Protein AF-A0A958G9W0-F1 (afdb_monomer_lite)

Radius of gyration: 13.09 Å; chains: 1; bounding box: 32×29×31 Å

Secondary structure (DSSP, 8-state):
-----S-------SS-EEEE-SSSEEEE-SSSEEEEE-TTT--EEEEEE-----

pLDDT: mean 83.05, std 10.49, range [49.28, 94.75]

Foldseek 3Di:
DDDDDPDDDDQPAPPKDWDDPVQWIWIDNNAQKIFTAGPVPRDTPDMDRHDDPD

Structure (mmCIF, N/CA/C/O backbone):
data_AF-A0A958G9W0-F1
#
_entry.id   AF-A0A958G9W0-F1
#
loop_
_atom_site.group_PDB
_atom_site.id
_atom_site.type_symbol
_atom_site.label_atom_id
_atom_site.label_alt_id
_atom_site.label_comp_id
_atom_site.label_asym_id
_atom_site.label_entity_id
_atom_site.label_seq_id
_atom_site.pdbx_PDB_ins_code
_atom_site.Cartn_x
_atom_site.Cartn_y
_atom_site.Cartn_z
_atom_site.occupancy
_atom_site.B_iso_or_equiv
_atom_site.aut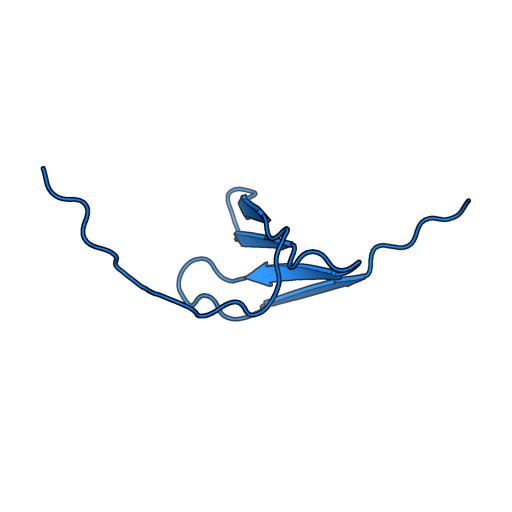h_seq_id
_atom_site.auth_comp_id
_atom_site.auth_asym_id
_atom_site.auth_atom_id
_atom_site.pdbx_PDB_model_num
ATOM 1 N N . ASN A 1 1 ? -22.586 20.805 6.191 1.00 49.28 1 ASN A N 1
ATOM 2 C CA . ASN A 1 1 ? -22.046 19.511 5.727 1.00 49.28 1 ASN A CA 1
ATOM 3 C C . ASN A 1 1 ? -20.540 19.576 5.792 1.00 49.28 1 ASN A C 1
ATOM 5 O O . ASN A 1 1 ? -19.931 20.156 4.905 1.00 49.28 1 ASN A O 1
ATOM 9 N N . SER A 1 2 ? -19.973 19.075 6.883 1.00 73.62 2 SER A N 1
ATOM 10 C CA . SER A 1 2 ? -18.532 19.097 7.127 1.00 73.62 2 SER A CA 1
ATOM 11 C C . SER A 1 2 ? -18.034 17.665 7.021 1.00 73.62 2 SER A C 1
ATOM 13 O O . SER A 1 2 ? -18.561 16.791 7.705 1.00 73.62 2 SER A O 1
ATOM 15 N N . PHE A 1 3 ? -17.062 17.419 6.150 1.00 72.50 3 PHE A N 1
ATOM 16 C CA . PHE A 1 3 ? -16.355 16.146 6.118 1.00 72.50 3 PHE A CA 1
ATOM 17 C C . PHE A 1 3 ? -15.321 16.181 7.239 1.00 72.50 3 PHE A C 1
ATOM 19 O O . PHE A 1 3 ? -14.429 17.028 7.229 1.00 72.50 3 PHE A O 1
ATOM 26 N N . LEU A 1 4 ? -15.497 15.321 8.239 1.00 77.25 4 LEU A N 1
ATOM 27 C CA . LEU A 1 4 ? -14.533 15.155 9.318 1.00 77.25 4 LEU A CA 1
ATOM 28 C C . LEU A 1 4 ? -13.640 13.958 8.973 1.00 77.25 4 LEU A C 1
ATOM 30 O O . LEU A 1 4 ? -14.178 12.890 8.672 1.00 77.25 4 LEU A O 1
ATOM 34 N N . PRO A 1 5 ? -12.307 14.120 8.976 1.00 69.94 5 PRO A N 1
ATOM 35 C CA . PRO A 1 5 ? -11.404 12.999 8.766 1.00 69.94 5 PRO A CA 1
ATOM 36 C C . PRO A 1 5 ? -11.587 11.998 9.910 1.00 69.94 5 PRO A C 1
ATOM 38 O O . PRO A 1 5 ? -11.494 12.374 11.077 1.00 69.94 5 PRO A O 1
ATOM 41 N N . MET A 1 6 ? -11.886 10.743 9.567 1.00 75.19 6 MET A N 1
ATOM 42 C CA . MET A 1 6 ? -11.998 9.666 10.557 1.00 75.19 6 MET A CA 1
ATOM 43 C C . MET A 1 6 ? -10.621 9.150 10.974 1.00 75.19 6 MET A C 1
ATOM 45 O O . MET A 1 6 ? -10.438 8.788 12.130 1.00 75.19 6 MET A O 1
ATOM 49 N N . GLU A 1 7 ? -9.647 9.183 10.062 1.00 70.56 7 GLU A N 1
ATOM 50 C CA . GLU A 1 7 ? -8.306 8.669 10.310 1.00 70.56 7 GLU A CA 1
ATOM 51 C C . GLU A 1 7 ? -7.276 9.363 9.409 1.00 70.56 7 GLU A C 1
ATOM 53 O O . GLU A 1 7 ? -7.613 9.871 8.334 1.00 70.56 7 GLU A O 1
ATOM 58 N N . GLN A 1 8 ? -6.029 9.440 9.874 1.00 71.88 8 GLN A N 1
ATOM 59 C CA . GLN A 1 8 ? -4.903 10.008 9.136 1.00 71.88 8 GLN A CA 1
ATOM 60 C C . GLN A 1 8 ? -3.678 9.120 9.309 1.00 71.88 8 GLN A C 1
ATOM 62 O O . GLN A 1 8 ? -3.309 8.766 10.426 1.00 71.88 8 GLN A O 1
ATOM 67 N N . PHE A 1 9 ? -3.011 8.835 8.199 1.00 74.06 9 PHE A N 1
ATOM 68 C CA . PHE A 1 9 ? -1.773 8.068 8.149 1.00 74.06 9 PHE A CA 1
ATOM 69 C C . PHE A 1 9 ? -0.746 8.850 7.333 1.00 74.06 9 PHE A C 1
ATOM 71 O O . PHE A 1 9 ? -1.074 9.479 6.326 1.00 74.06 9 PHE A O 1
ATOM 78 N N . TYR A 1 10 ? 0.500 8.841 7.800 1.00 69.12 10 TYR A N 1
ATOM 79 C CA . TYR A 1 10 ? 1.598 9.529 7.133 1.00 69.12 10 TYR A CA 1
ATOM 80 C C . TYR A 1 10 ? 2.242 8.607 6.097 1.00 69.12 10 TYR A C 1
ATOM 82 O O . TYR A 1 10 ? 2.719 7.530 6.449 1.00 69.12 10 TY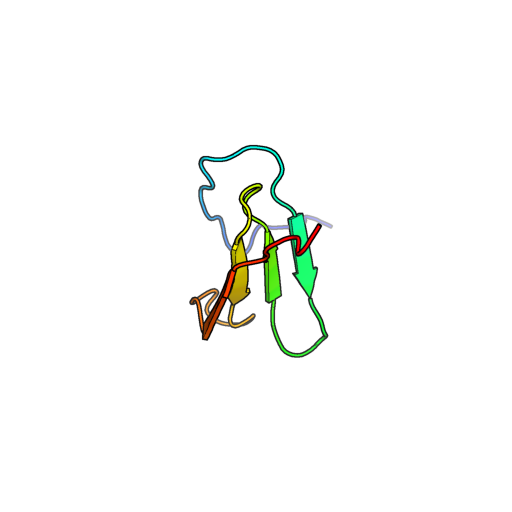R A O 1
ATOM 90 N N . TYR A 1 11 ? 2.293 9.056 4.843 1.00 65.12 11 TYR A N 1
ATOM 91 C CA . TYR A 1 11 ? 2.999 8.380 3.755 1.00 65.12 11 TYR A CA 1
ATOM 92 C C . TYR A 1 11 ? 4.195 9.214 3.306 1.00 65.12 11 TYR A C 1
ATOM 94 O O . TYR A 1 11 ? 4.064 10.403 3.027 1.00 65.12 11 TYR A O 1
ATOM 102 N N . ALA A 1 12 ? 5.372 8.587 3.275 1.00 67.94 12 ALA A N 1
ATOM 103 C CA . ALA A 1 12 ? 6.634 9.267 2.993 1.00 67.94 12 ALA A CA 1
ATOM 104 C C . ALA A 1 12 ? 6.940 9.418 1.491 1.00 67.94 12 ALA A C 1
ATOM 106 O O . ALA A 1 12 ? 7.824 10.198 1.141 1.00 67.94 12 ALA A O 1
ATOM 107 N N . SER A 1 13 ? 6.254 8.676 0.616 1.00 66.00 13 SER A N 1
ATOM 108 C CA . SER A 1 13 ? 6.504 8.652 -0.828 1.00 66.00 13 SER A CA 1
ATOM 109 C C . SER A 1 13 ? 5.490 9.479 -1.625 1.00 66.00 13 SER A C 1
ATOM 111 O O . SER A 1 13 ? 4.332 9.634 -1.239 1.00 66.00 13 SER A O 1
ATOM 113 N N . GLU A 1 14 ? 5.935 10.014 -2.762 1.00 68.00 14 GLU A N 1
ATOM 114 C CA . GLU A 1 14 ? 5.077 10.621 -3.786 1.00 68.00 14 GLU A CA 1
ATOM 115 C C . GLU A 1 14 ? 4.625 9.550 -4.796 1.00 68.00 14 GLU A C 1
ATOM 117 O O . GLU A 1 14 ? 5.302 8.542 -4.982 1.00 68.00 14 GLU A O 1
ATOM 122 N N . GLY A 1 15 ? 3.490 9.759 -5.473 1.00 65.25 15 GLY A N 1
ATOM 123 C CA . GLY A 1 15 ? 2.981 8.801 -6.468 1.00 65.25 15 GLY A CA 1
ATOM 124 C C . GLY A 1 15 ? 2.158 7.648 -5.885 1.00 65.25 15 GLY A C 1
ATOM 125 O O . GLY A 1 15 ? 1.980 6.623 -6.541 1.00 65.25 15 GLY A O 1
ATOM 126 N N . TRP A 1 16 ? 1.639 7.821 -4.671 1.00 81.06 16 TRP A N 1
ATOM 127 C CA . TRP A 1 16 ? 0.715 6.876 -4.064 1.00 81.06 16 TRP A CA 1
ATOM 128 C C . TRP A 1 16 ? -0.668 6.932 -4.725 1.00 81.06 16 TRP A C 1
ATOM 130 O O . TRP A 1 16 ? -1.123 7.971 -5.209 1.00 81.06 16 TRP A O 1
ATOM 140 N N . GLY A 1 17 ? -1.354 5.796 -4.727 1.00 82.69 17 GLY A N 1
ATOM 141 C CA . GLY A 1 17 ? -2.727 5.672 -5.198 1.00 82.69 17 GLY A CA 1
ATOM 142 C C . GLY A 1 17 ? -3.498 4.735 -4.285 1.00 82.69 17 GLY A C 1
ATOM 143 O O . GLY A 1 17 ? -2.999 3.664 -3.951 1.00 82.69 17 GLY A O 1
ATOM 144 N N . LEU A 1 18 ? -4.703 5.133 -3.881 1.00 87.19 18 LEU A N 1
ATOM 145 C CA . LEU A 1 18 ? -5.586 4.320 -3.049 1.00 87.19 18 LEU A CA 1
ATOM 146 C C . LEU A 1 18 ? -6.876 4.029 -3.814 1.00 87.19 18 LEU A C 1
ATOM 148 O O . LEU A 1 18 ? -7.553 4.940 -4.291 1.00 87.19 18 LEU A O 1
ATOM 152 N N . THR A 1 19 ? -7.212 2.753 -3.929 1.00 90.31 19 THR A N 1
ATOM 153 C CA . THR A 1 19 ? -8.476 2.271 -4.486 1.00 90.31 19 THR A CA 1
ATOM 154 C C . THR A 1 19 ? -9.002 1.110 -3.641 1.00 90.31 19 THR A C 1
ATOM 156 O O . THR A 1 19 ? -8.420 0.771 -2.613 1.00 90.31 19 THR A O 1
ATOM 159 N N . HIS A 1 20 ? -10.129 0.522 -4.019 1.00 89.50 20 HIS A N 1
ATOM 160 C CA . HIS A 1 20 ? -10.716 -0.618 -3.323 1.00 89.50 20 HIS A CA 1
ATOM 161 C C . HIS A 1 20 ? -11.421 -1.538 -4.321 1.00 89.50 20 HIS A C 1
ATOM 163 O O . HIS A 1 20 ? -11.994 -1.067 -5.303 1.00 89.50 20 HIS A O 1
ATOM 169 N N . ASP A 1 21 ? -11.420 -2.845 -4.062 1.00 88.19 21 ASP A N 1
ATOM 170 C CA . ASP A 1 21 ? -12.143 -3.841 -4.874 1.00 88.19 21 ASP A CA 1
ATOM 171 C C . ASP A 1 21 ? -13.544 -4.174 -4.322 1.00 88.19 21 ASP A C 1
ATOM 173 O O . ASP A 1 21 ? -14.289 -4.937 -4.931 1.00 88.19 21 ASP A O 1
ATOM 177 N N . GLY A 1 22 ? -13.926 -3.554 -3.200 1.00 88.50 22 GLY A N 1
ATOM 178 C CA . GLY A 1 22 ? -15.192 -3.789 -2.499 1.00 88.50 22 GLY A CA 1
ATOM 179 C C . GLY A 1 22 ? -15.056 -4.695 -1.274 1.00 88.50 22 GLY A C 1
ATOM 180 O O . GLY A 1 22 ? -15.937 -4.668 -0.420 1.00 88.50 22 GLY A O 1
ATOM 181 N N . GLU A 1 23 ? -13.944 -5.421 -1.145 1.00 90.31 23 GLU A N 1
ATOM 182 C CA . GLU A 1 23 ? -13.632 -6.251 0.026 1.00 90.31 23 GLU A CA 1
ATOM 183 C C . GLU A 1 23 ? -12.441 -5.698 0.814 1.00 90.31 23 GLU A C 1
ATOM 185 O O . GLU A 1 23 ? -12.421 -5.760 2.041 1.00 90.31 23 GLU A O 1
ATOM 190 N N . ARG A 1 24 ? -11.464 -5.114 0.119 1.00 91.19 24 ARG A N 1
ATOM 191 C CA . ARG A 1 24 ? -10.217 -4.607 0.696 1.00 91.19 24 ARG A CA 1
ATOM 192 C C . ARG A 1 24 ? -9.777 -3.316 0.030 1.00 91.19 24 ARG A C 1
ATOM 194 O O . ARG A 1 24 ? -10.160 -2.993 -1.099 1.00 91.19 24 ARG A O 1
ATOM 201 N N . LEU A 1 25 ? -8.941 -2.577 0.743 1.00 92.00 25 LEU A N 1
ATOM 202 C CA . LEU A 1 25 ? -8.241 -1.432 0.186 1.00 92.00 25 LEU A CA 1
ATOM 203 C C . LEU A 1 25 ? -7.019 -1.922 -0.587 1.00 92.00 25 LEU A C 1
ATOM 205 O O . LEU A 1 25 ? -6.307 -2.821 -0.147 1.00 92.00 25 LEU A O 1
ATOM 209 N N . ILE A 1 26 ? -6.781 -1.311 -1.738 1.00 93.19 26 ILE A N 1
ATOM 210 C CA . ILE A 1 26 ? -5.632 -1.565 -2.598 1.00 93.19 26 ILE A CA 1
ATOM 211 C C . ILE A 1 26 ? -4.838 -0.273 -2.661 1.00 93.19 26 ILE A C 1
ATOM 213 O O . ILE A 1 26 ? -5.347 0.761 -3.100 1.00 93.19 26 ILE A O 1
ATOM 217 N N . MET A 1 27 ? -3.589 -0.336 -2.233 1.00 90.25 27 MET A N 1
ATOM 218 C CA . MET A 1 27 ? -2.732 0.827 -2.116 1.00 90.25 27 MET A CA 1
ATOM 219 C C . MET A 1 27 ? -1.431 0.608 -2.881 1.00 90.25 27 MET A C 1
ATOM 221 O O . MET A 1 27 ? -0.759 -0.406 -2.719 1.00 90.25 27 MET A O 1
ATOM 225 N N . SER A 1 28 ? -1.075 1.585 -3.706 1.00 89.00 28 SER A N 1
ATOM 226 C CA . SER A 1 28 ? 0.259 1.731 -4.281 1.00 89.00 28 SER A CA 1
ATOM 227 C C . SER A 1 28 ? 0.988 2.825 -3.520 1.00 89.00 28 SER A C 1
ATOM 229 O O . SER A 1 28 ? 0.407 3.881 -3.265 1.00 89.00 28 SER A O 1
ATOM 231 N N . ASP A 1 29 ? 2.248 2.587 -3.175 1.00 84.94 29 ASP A N 1
ATOM 232 C CA . ASP A 1 29 ? 3.118 3.556 -2.505 1.00 84.94 29 ASP A CA 1
ATOM 233 C C . ASP A 1 29 ? 4.094 4.246 -3.477 1.00 84.94 29 ASP A C 1
ATOM 235 O O . ASP A 1 29 ? 5.034 4.911 -3.043 1.00 84.94 29 ASP A O 1
ATOM 239 N N . GLY A 1 30 ? 3.899 4.086 -4.791 1.00 82.94 30 GLY A N 1
ATOM 240 C CA . GLY A 1 30 ? 4.802 4.606 -5.822 1.00 82.94 30 GLY A CA 1
ATOM 241 C C . GLY A 1 30 ? 6.020 3.714 -6.102 1.00 82.94 30 GLY A C 1
ATOM 242 O O . GLY A 1 30 ? 6.804 4.018 -7.002 1.00 82.94 30 GLY A O 1
ATOM 243 N N . THR A 1 31 ? 6.182 2.601 -5.380 1.00 86.31 31 THR A N 1
ATOM 244 C CA . THR A 1 31 ? 7.168 1.563 -5.699 1.00 86.31 31 THR A CA 1
ATOM 245 C C . THR A 1 31 ? 6.552 0.472 -6.583 1.00 86.31 31 THR A C 1
ATOM 247 O O . THR A 1 31 ? 5.428 0.576 -7.069 1.00 86.31 31 THR A O 1
ATOM 250 N N . SER A 1 32 ? 7.291 -0.615 -6.809 1.00 89.88 32 SER A N 1
ATOM 251 C CA . SER A 1 32 ? 6.782 -1.819 -7.479 1.00 89.88 32 SER A CA 1
ATOM 252 C C . SER A 1 32 ? 5.912 -2.690 -6.559 1.00 89.88 32 SER A C 1
ATOM 254 O O . SER A 1 32 ? 5.649 -3.843 -6.892 1.00 89.88 32 SER A O 1
ATOM 256 N N . MET A 1 33 ? 5.524 -2.199 -5.380 1.00 90.50 33 MET A N 1
ATOM 257 C CA . MET A 1 33 ? 4.743 -2.940 -4.398 1.00 90.50 33 MET A CA 1
ATOM 258 C C . MET A 1 33 ? 3.294 -2.453 -4.374 1.00 90.50 33 MET A C 1
ATOM 260 O O . MET A 1 33 ? 3.019 -1.256 -4.339 1.00 90.50 33 MET A O 1
ATOM 264 N N . ILE A 1 34 ? 2.364 -3.403 -4.365 1.00 92.00 34 ILE A N 1
ATOM 265 C CA . ILE A 1 34 ? 0.944 -3.162 -4.119 1.00 92.00 34 ILE A CA 1
ATOM 266 C C . ILE A 1 34 ? 0.589 -3.782 -2.775 1.00 92.00 34 ILE A C 1
ATOM 268 O O . ILE A 1 34 ? 0.876 -4.953 -2.538 1.00 92.00 34 IL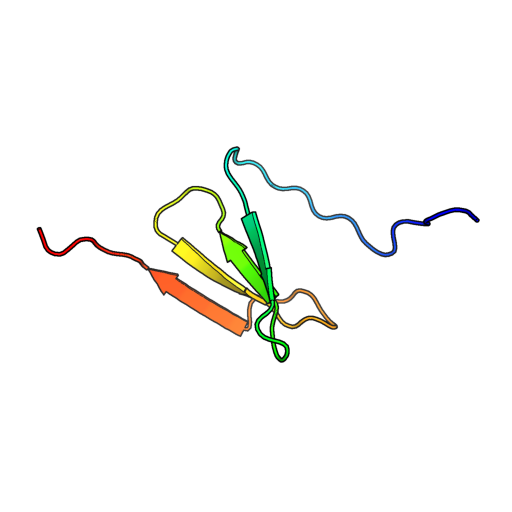E A O 1
ATOM 272 N N . TYR A 1 35 ? -0.055 -3.006 -1.916 1.00 91.75 35 TYR A N 1
ATOM 273 C CA . TYR A 1 35 ? -0.479 -3.408 -0.582 1.00 91.75 35 TYR A CA 1
ATOM 274 C C . TYR A 1 35 ? -1.988 -3.613 -0.554 1.00 91.75 35 TYR A C 1
ATOM 276 O O . TYR A 1 35 ? -2.748 -2.862 -1.170 1.00 91.75 35 TYR A O 1
ATOM 284 N N . PHE A 1 36 ? -2.416 -4.618 0.195 1.00 94.25 36 PHE A N 1
ATOM 285 C CA . PHE A 1 36 ? -3.810 -4.891 0.494 1.00 94.25 36 PHE A CA 1
ATOM 286 C C . PHE A 1 36 ? -4.046 -4.594 1.967 1.00 94.25 36 PHE A C 1
ATOM 288 O O . PHE A 1 36 ? -3.371 -5.178 2.817 1.00 94.25 36 PHE A O 1
ATOM 295 N N . LEU A 1 37 ? -4.992 -3.707 2.265 1.00 92.06 37 LEU A N 1
ATOM 296 C CA . LEU A 1 37 ? -5.324 -3.324 3.636 1.00 92.06 37 LEU A CA 1
ATOM 297 C C . LEU A 1 37 ? -6.757 -3.729 3.978 1.00 92.06 37 LEU A C 1
ATOM 299 O O . LEU A 1 37 ? -7.654 -3.664 3.128 1.00 92.06 37 LEU A O 1
ATOM 303 N N . ASP A 1 38 ? -6.971 -4.111 5.231 1.00 91.06 38 ASP A N 1
ATOM 304 C CA . ASP A 1 38 ? -8.312 -4.262 5.788 1.00 91.06 38 ASP A CA 1
ATOM 305 C C . ASP A 1 38 ? -9.001 -2.878 5.843 1.00 91.06 38 ASP A C 1
ATOM 307 O O . ASP A 1 38 ? -8.412 -1.922 6.349 1.00 91.06 38 ASP A O 1
ATOM 311 N N . PRO A 1 39 ? -10.226 -2.713 5.313 1.00 88.38 39 PRO A N 1
ATOM 312 C CA . PRO A 1 39 ? -10.892 -1.411 5.258 1.00 88.38 39 PRO A CA 1
ATOM 313 C C . PRO A 1 39 ? -11.401 -0.909 6.619 1.00 88.38 39 PRO A C 1
ATOM 315 O O . PRO A 1 39 ? -11.768 0.259 6.729 1.00 88.38 39 PRO A O 1
ATOM 318 N N . LEU A 1 40 ? -11.481 -1.777 7.632 1.00 88.56 40 LEU A N 1
ATOM 319 C CA . LEU A 1 40 ? -11.924 -1.448 8.987 1.00 88.56 40 LEU A CA 1
ATOM 320 C C . LEU A 1 40 ? -10.749 -1.087 9.895 1.00 88.56 40 LEU A C 1
ATOM 322 O O . LEU A 1 40 ? -10.904 -0.208 10.739 1.00 88.56 40 LEU A O 1
ATOM 326 N N . THR A 1 41 ? -9.610 -1.772 9.755 1.00 88.06 41 THR A N 1
ATOM 327 C CA . THR A 1 41 ? -8.440 -1.578 10.635 1.00 88.06 41 THR A CA 1
ATOM 328 C C . THR A 1 41 ? -7.256 -0.889 9.961 1.00 88.06 41 THR A C 1
ATOM 330 O O . THR A 1 41 ? -6.331 -0.482 10.657 1.00 88.06 41 THR A O 1
ATOM 333 N N . PHE A 1 42 ? -7.261 -0.766 8.630 1.00 85.06 42 PHE A N 1
ATOM 334 C CA . PHE A 1 42 ? -6.136 -0.291 7.811 1.00 85.06 42 PHE A CA 1
ATOM 335 C C . PHE A 1 42 ? -4.845 -1.112 7.964 1.00 85.06 42 PHE A C 1
ATOM 337 O O . PHE A 1 42 ? -3.786 -0.701 7.484 1.00 85.06 42 PHE A O 1
ATOM 344 N N . GLU A 1 43 ? -4.915 -2.289 8.587 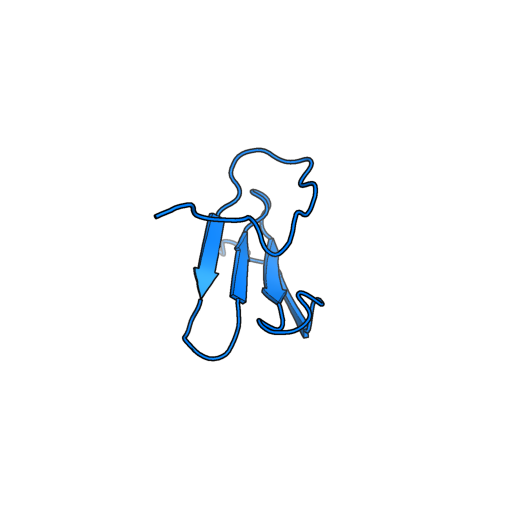1.00 88.44 43 GLU A N 1
ATOM 345 C CA . GLU A 1 43 ? -3.773 -3.188 8.716 1.00 88.44 43 GLU A CA 1
ATOM 346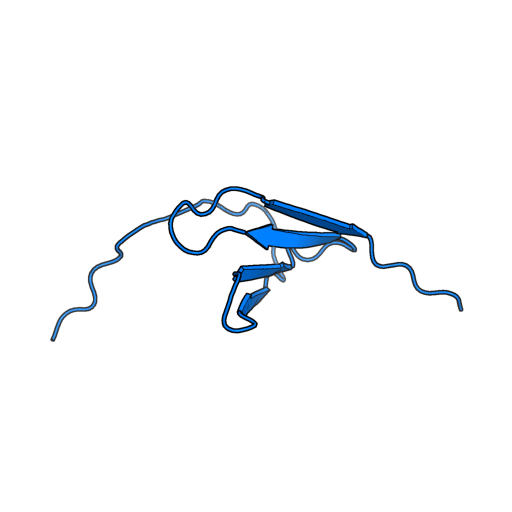 C C . GLU A 1 43 ? -3.464 -3.871 7.381 1.00 88.44 43 GLU A C 1
ATOM 348 O O . GLU A 1 43 ? -4.369 -4.242 6.628 1.00 88.44 43 GLU A O 1
ATOM 353 N N . GLU A 1 44 ? -2.174 -4.058 7.087 1.00 91.56 44 GLU A N 1
ATOM 354 C CA . GLU A 1 44 ? -1.741 -4.814 5.912 1.00 91.56 44 GLU A CA 1
ATOM 355 C C . GLU A 1 44 ? -2.138 -6.284 6.065 1.00 91.56 44 GLU A C 1
ATOM 357 O O . GLU A 1 44 ? -1.634 -7.003 6.928 1.00 91.56 44 GLU A O 1
ATOM 362 N N . ILE A 1 45 ? -3.020 -6.739 5.180 1.00 94.75 45 ILE A N 1
ATOM 363 C CA . ILE A 1 45 ? -3.432 -8.142 5.076 1.00 94.75 45 ILE A CA 1
ATOM 364 C C . ILE A 1 45 ? -2.648 -8.893 3.992 1.00 94.75 45 ILE A C 1
ATOM 366 O O . ILE A 1 45 ? -2.738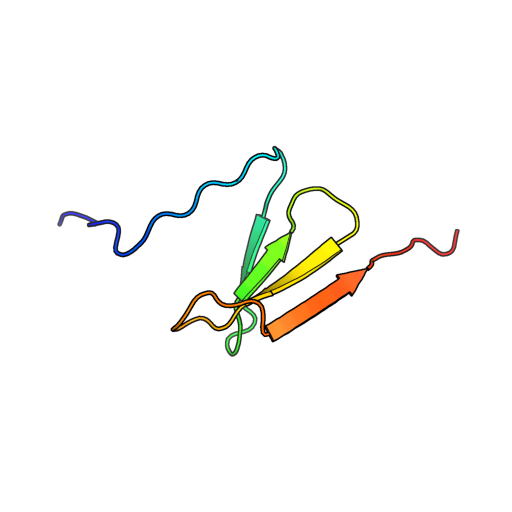 -10.116 3.889 1.00 94.75 45 ILE A O 1
ATOM 370 N N . GLY A 1 46 ? -1.864 -8.179 3.181 1.00 92.88 46 GLY A N 1
ATOM 371 C CA . GLY A 1 46 ? -0.900 -8.766 2.258 1.00 92.88 46 GLY A CA 1
ATOM 372 C C . GLY A 1 46 ? -0.293 -7.755 1.292 1.00 92.88 46 GLY A C 1
ATOM 373 O O . GLY A 1 46 ? -0.733 -6.611 1.199 1.00 92.88 46 GLY A O 1
ATOM 374 N N . SER A 1 47 ? 0.684 -8.213 0.513 1.00 93.12 47 SER A N 1
ATOM 375 C CA . SER A 1 47 ? 1.346 -7.402 -0.508 1.00 93.12 47 SER A CA 1
ATOM 376 C C . SER A 1 47 ? 1.744 -8.224 -1.735 1.00 93.12 47 SER A C 1
ATOM 378 O O . SER A 1 47 ? 1.958 -9.437 -1.673 1.00 93.12 47 SER A O 1
ATOM 380 N N . LEU A 1 48 ? 1.810 -7.550 -2.882 1.00 93.12 48 LEU A N 1
ATOM 381 C CA . LEU A 1 48 ? 2.197 -8.098 -4.174 1.00 93.12 48 LEU A CA 1
ATOM 382 C C . LEU A 1 48 ? 3.314 -7.247 -4.775 1.00 93.12 48 LEU A C 1
ATOM 384 O O . LEU A 1 48 ? 3.130 -6.060 -5.042 1.00 93.12 48 LEU A O 1
ATOM 388 N N . LYS A 1 49 ? 4.448 -7.884 -5.069 1.00 93.00 49 LYS A N 1
ATOM 389 C CA . LYS A 1 49 ? 5.529 -7.258 -5.828 1.00 93.00 49 LYS A CA 1
ATOM 390 C C . LYS A 1 49 ? 5.265 -7.402 -7.323 1.00 93.00 49 LYS A C 1
ATOM 392 O O . LYS A 1 49 ? 5.346 -8.503 -7.865 1.00 93.00 49 LYS A O 1
ATOM 397 N N . VAL A 1 50 ? 4.999 -6.285 -7.982 1.00 89.81 50 VAL A N 1
ATOM 398 C CA . VAL A 1 50 ? 4.878 -6.180 -9.434 1.00 89.81 50 VAL A CA 1
ATOM 399 C C . VAL A 1 50 ? 6.272 -6.243 -10.054 1.00 89.81 50 VAL A C 1
ATOM 401 O O . VAL A 1 50 ? 7.203 -5.569 -9.610 1.00 89.81 50 VAL A O 1
ATOM 404 N N . GLN A 1 51 ? 6.425 -7.083 -11.069 1.00 89.69 51 GLN A N 1
ATOM 405 C CA . GLN A 1 51 ? 7.623 -7.187 -11.897 1.00 89.69 51 GLN A CA 1
ATOM 406 C C . GLN A 1 51 ? 7.164 -7.211 -13.349 1.00 89.69 51 GLN A C 1
ATOM 408 O O . GLN A 1 51 ? 6.178 -7.877 -13.662 1.00 89.69 51 GLN A O 1
ATOM 413 N N . ASP A 1 52 ? 7.851 -6.455 -14.197 1.00 85.12 52 ASP A N 1
ATOM 414 C CA . ASP A 1 52 ? 7.649 -6.503 -15.641 1.00 85.12 52 ASP A CA 1
ATOM 415 C C . ASP A 1 52 ? 8.553 -7.603 -16.211 1.00 85.12 52 ASP A C 1
ATOM 417 O O . ASP A 1 52 ? 9.759 -7.605 -15.946 1.00 85.12 52 ASP A O 1
ATOM 421 N N . ASP A 1 53 ? 7.966 -8.567 -16.917 1.00 75.81 53 ASP A N 1
ATOM 422 C CA . ASP A 1 53 ? 8.686 -9.641 -17.612 1.00 75.81 53 ASP A CA 1
ATOM 423 C C . ASP A 1 53 ? 8.811 -9.202 -19.075 1.00 75.81 53 ASP A C 1
ATOM 425 O O . ASP A 1 53 ? 7.905 -9.430 -19.877 1.00 75.81 53 ASP A O 1
ATOM 429 N N . GLY A 1 54 ? 9.853 -8.406 -19.341 1.00 62.44 54 GLY A N 1
ATOM 430 C CA . GLY A 1 54 ? 10.021 -7.623 -20.575 1.00 62.44 54 GLY A CA 1
ATOM 431 C C . GLY A 1 54 ? 10.155 -8.411 -21.874 1.00 62.44 54 GLY A C 1
ATOM 432 O O . GLY A 1 54 ? 10.439 -9.628 -21.844 1.00 62.44 54 GLY A O 1
#

Sequence (54 aa):
NSFLPMEQFYYASEGWGLTHDGERLIMSDGTSMIYFLDPLTFEEIGSLKVQDDG